Protein AF-A0A432I9N6-F1 (afdb_monomer_lite)

Radius of gyration: 11.95 Å; chains: 1; bounding box: 24×25×31 Å

pLDDT: mean 92.36, std 11.54, range [44.56, 98.56]

Sequence (59 aa):
EADEFEAIRICDYEGKSQIEASEIMGISRGTIQRLLNSGRKKIVDCFLNKKAIIIKNEH

Structure (mmCIF, N/CA/C/O backbone):
data_AF-A0A432I9N6-F1
#
_entry.id   AF-A0A432I9N6-F1
#
loop_
_atom_site.group_PDB
_atom_site.id
_atom_site.type_symbol
_atom_site.label_atom_id
_atom_site.label_alt_id
_atom_site.label_comp_id
_atom_site.label_asym_id
_atom_site.label_entity_id
_atom_site.label_seq_id
_atom_site.pdbx_PDB_ins_code
_atom_site.Cartn_x
_atom_site.Cartn_y
_atom_site.Cartn_z
_atom_site.occupancy
_atom_site.B_iso_or_equiv
_atom_site.auth_seq_id
_atom_site.auth_comp_id
_atom_site.auth_asym_id
_atom_site.auth_atom_id
_atom_site.pdbx_PDB_model_num
ATOM 1 N N . GLU A 1 1 ? -0.482 13.183 0.298 1.00 62.19 1 GLU A N 1
ATOM 2 C CA . GLU A 1 1 ? -1.606 12.30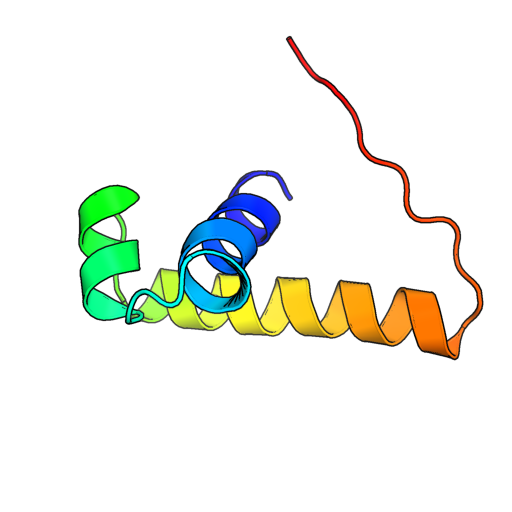2 0.694 1.00 62.19 1 GLU A CA 1
ATOM 3 C C . GLU A 1 1 ? -2.256 11.679 -0.530 1.00 62.19 1 GLU A C 1
ATOM 5 O O . GLU A 1 1 ? -2.312 10.458 -0.577 1.00 62.19 1 GLU A O 1
ATOM 10 N N . ALA A 1 2 ? -2.622 12.474 -1.546 1.00 77.81 2 ALA A N 1
ATOM 11 C CA . ALA A 1 2 ? -3.054 11.959 -2.851 1.00 77.81 2 ALA A CA 1
ATOM 12 C C . ALA A 1 2 ? -2.081 10.905 -3.423 1.00 77.81 2 ALA A C 1
ATOM 14 O O . ALA A 1 2 ? -2.509 9.805 -3.749 1.00 77.81 2 ALA A O 1
ATOM 15 N N . ASP A 1 3 ? -0.768 11.171 -3.399 1.00 89.88 3 ASP A N 1
ATOM 16 C CA . ASP A 1 3 ? 0.241 10.216 -3.893 1.00 89.88 3 ASP A CA 1
ATOM 17 C C . ASP A 1 3 ? 0.309 8.901 -3.094 1.00 89.88 3 ASP A C 1
ATOM 19 O O . ASP A 1 3 ? 0.592 7.843 -3.648 1.00 89.88 3 ASP A O 1
ATOM 23 N N . GLU A 1 4 ? 0.066 8.942 -1.778 1.00 94.75 4 GLU A N 1
ATOM 24 C CA . GLU A 1 4 ? 0.069 7.733 -0.938 1.00 94.75 4 GLU A CA 1
ATOM 25 C C . GLU A 1 4 ? -1.154 6.877 -1.247 1.00 94.75 4 GLU A C 1
ATOM 27 O O . GLU A 1 4 ? -1.039 5.660 -1.390 1.00 94.75 4 GLU A O 1
ATOM 32 N N . PHE A 1 5 ? -2.314 7.528 -1.359 1.00 93.00 5 PHE A N 1
ATOM 33 C CA . PHE A 1 5 ? -3.559 6.865 -1.704 1.00 93.00 5 PHE A CA 1
ATOM 34 C C . PHE A 1 5 ? -3.490 6.252 -3.102 1.00 93.00 5 PHE A C 1
ATOM 36 O O . PHE A 1 5 ? -3.866 5.097 -3.269 1.00 93.00 5 PHE A O 1
ATOM 43 N N . GLU A 1 6 ? -2.937 6.975 -4.076 1.00 95.69 6 GLU A N 1
ATOM 44 C CA . GLU A 1 6 ? -2.779 6.475 -5.440 1.00 95.69 6 GLU A CA 1
ATOM 45 C C . GLU A 1 6 ? -1.825 5.275 -5.502 1.00 95.69 6 GLU A C 1
ATOM 47 O O . GLU A 1 6 ? -2.157 4.250 -6.099 1.00 95.69 6 GLU A O 1
ATOM 52 N N . ALA A 1 7 ? -0.689 5.333 -4.797 1.00 97.75 7 ALA A N 1
ATOM 53 C CA . ALA A 1 7 ? 0.226 4.196 -4.706 1.00 97.75 7 ALA A CA 1
ATOM 54 C C . ALA A 1 7 ? -0.453 2.954 -4.095 1.00 97.75 7 ALA A C 1
ATOM 56 O O . ALA A 1 7 ? -0.282 1.844 -4.606 1.00 97.75 7 ALA A O 1
ATOM 57 N N . ILE A 1 8 ? -1.242 3.134 -3.028 1.00 97.25 8 ILE A N 1
ATOM 58 C CA . ILE A 1 8 ? -2.026 2.057 -2.399 1.00 97.25 8 ILE A CA 1
ATOM 59 C C . ILE A 1 8 ? -3.087 1.523 -3.360 1.00 97.25 8 ILE A C 1
ATOM 61 O O . ILE A 1 8 ? -3.224 0.313 -3.496 1.00 97.25 8 ILE A O 1
ATOM 65 N N . ARG A 1 9 ? -3.823 2.394 -4.055 1.00 96.94 9 ARG A N 1
ATOM 66 C CA . ARG A 1 9 ? -4.852 1.992 -5.020 1.00 96.94 9 ARG A CA 1
ATOM 67 C C . ARG A 1 9 ? -4.252 1.097 -6.107 1.00 96.94 9 ARG A C 1
ATOM 69 O O . ARG A 1 9 ? -4.778 0.024 -6.378 1.00 96.94 9 ARG A O 1
ATOM 76 N N . ILE A 1 10 ? -3.118 1.494 -6.675 1.00 98.31 10 ILE A N 1
ATOM 77 C CA . ILE A 1 10 ? -2.464 0.736 -7.744 1.00 98.31 10 ILE A CA 1
ATOM 78 C C . ILE A 1 10 ? -1.893 -0.600 -7.229 1.00 98.31 10 ILE A C 1
ATOM 80 O O . ILE A 1 10 ? -2.085 -1.643 -7.852 1.00 98.31 10 ILE A O 1
ATOM 84 N N . CYS A 1 11 ? -1.187 -0.599 -6.096 1.00 98.44 11 CYS A N 1
ATOM 85 C CA . CYS A 1 11 ? -0.516 -1.816 -5.626 1.00 98.44 11 CYS A CA 1
ATOM 86 C C . CYS A 1 11 ? -1.451 -2.759 -4.861 1.00 98.44 11 CYS A C 1
ATOM 88 O O . CYS A 1 11 ? -1.469 -3.959 -5.117 1.00 98.44 11 CYS A O 1
ATOM 90 N N . ASP A 1 12 ? -2.209 -2.226 -3.905 1.00 97.75 12 ASP A N 1
ATOM 91 C CA . ASP A 1 12 ? -2.964 -3.022 -2.933 1.00 97.75 12 ASP A CA 1
ATOM 92 C C . ASP A 1 12 ? -4.382 -3.335 -3.415 1.00 97.75 12 ASP A C 1
ATOM 94 O O . ASP A 1 12 ? -4.917 -4.384 -3.064 1.00 97.75 12 ASP A O 1
ATOM 98 N N . TYR A 1 13 ? -4.988 -2.452 -4.219 1.00 97.75 13 TYR A N 1
ATOM 99 C CA . TYR A 1 13 ? -6.330 -2.670 -4.767 1.00 97.75 13 TYR A CA 1
ATOM 100 C C . TYR A 1 13 ? -6.307 -3.253 -6.188 1.00 97.75 13 TYR A C 1
ATOM 102 O O . TYR A 1 13 ? -6.982 -4.247 -6.440 1.00 97.75 13 TYR A O 1
ATOM 110 N N . GLU A 1 14 ? -5.515 -2.698 -7.112 1.00 98.19 14 GLU A N 1
ATOM 111 C CA . GLU A 1 14 ? -5.401 -3.239 -8.481 1.00 98.19 14 GLU A CA 1
ATOM 112 C C . GLU A 1 14 ? -4.412 -4.412 -8.605 1.00 98.19 14 GLU A C 1
ATOM 114 O O . GLU A 1 14 ? -4.362 -5.063 -9.649 1.00 98.19 14 GLU A O 1
ATOM 119 N N . GLY A 1 15 ? -3.621 -4.689 -7.563 1.00 98.31 15 GLY A N 1
ATOM 120 C CA . GLY A 1 15 ? -2.700 -5.827 -7.519 1.00 98.31 15 GLY A CA 1
ATOM 121 C C . GLY A 1 15 ? -1.436 -5.669 -8.367 1.00 98.31 15 GLY A C 1
ATOM 122 O O . GLY A 1 15 ? -0.776 -6.668 -8.655 1.00 98.31 15 GLY A O 1
ATOM 123 N N . LYS A 1 16 ? -1.086 -4.446 -8.789 1.00 98.56 16 LYS A N 1
ATOM 124 C CA . LYS A 1 16 ? 0.131 -4.206 -9.577 1.00 98.56 16 LYS A CA 1
ATOM 125 C C . LYS A 1 16 ? 1.386 -4.269 -8.712 1.00 98.56 16 LYS A C 1
ATOM 127 O O . LYS A 1 16 ? 1.384 -3.931 -7.527 1.00 98.56 16 LYS A O 1
ATOM 132 N N . SER A 1 17 ? 2.502 -4.655 -9.319 1.00 98.50 17 SER A N 1
ATOM 133 C CA . SER A 1 17 ? 3.807 -4.592 -8.667 1.00 98.50 17 SER A CA 1
ATOM 134 C C . SER A 1 17 ? 4.256 -3.142 -8.441 1.00 98.50 17 SER A C 1
ATOM 136 O O . SER A 1 17 ? 3.823 -2.209 -9.117 1.00 98.50 17 SER A O 1
ATOM 138 N N . GLN A 1 18 ? 5.211 -2.937 -7.528 1.00 98.12 18 GLN A N 1
ATOM 139 C CA . GLN A 1 18 ? 5.792 -1.606 -7.307 1.00 98.12 18 GLN A CA 1
ATOM 140 C C . GLN A 1 18 ? 6.533 -1.057 -8.534 1.00 98.12 18 GLN A C 1
ATOM 142 O O . GLN A 1 18 ? 6.719 0.153 -8.630 1.00 98.12 18 GLN A O 1
ATOM 147 N N . ILE A 1 19 ? 6.998 -1.932 -9.433 1.00 98.38 19 ILE A N 1
ATOM 148 C CA . ILE A 1 19 ? 7.660 -1.523 -10.676 1.00 98.38 19 ILE A CA 1
ATOM 149 C C . ILE A 1 19 ? 6.611 -0.936 -11.621 1.00 98.38 19 ILE A C 1
ATOM 151 O O . ILE A 1 19 ? 6.742 0.220 -12.011 1.00 98.38 19 ILE A O 1
ATOM 155 N N . GLU A 1 20 ? 5.520 -1.661 -11.871 1.00 98.56 20 GLU A N 1
ATOM 156 C CA . GLU A 1 20 ? 4.405 -1.171 -12.693 1.00 98.56 20 GLU A CA 1
ATOM 157 C C . GLU A 1 20 ? 3.795 0.112 -12.114 1.00 98.56 20 GLU A C 1
ATOM 159 O O . GLU A 1 20 ? 3.540 1.067 -12.840 1.00 98.56 20 GLU A O 1
ATOM 164 N N . ALA A 1 21 ? 3.618 0.186 -10.791 1.00 98.38 21 ALA A N 1
ATOM 165 C CA . ALA A 1 21 ? 3.137 1.400 -10.136 1.00 98.38 21 ALA A CA 1
ATOM 166 C C . ALA A 1 21 ? 4.099 2.584 -10.322 1.00 98.38 21 ALA A C 1
ATOM 168 O O . ALA A 1 21 ? 3.659 3.716 -10.506 1.00 98.38 21 ALA A O 1
ATOM 169 N N . SER A 1 22 ? 5.413 2.331 -10.299 1.00 98.12 22 SER A N 1
ATOM 170 C CA . S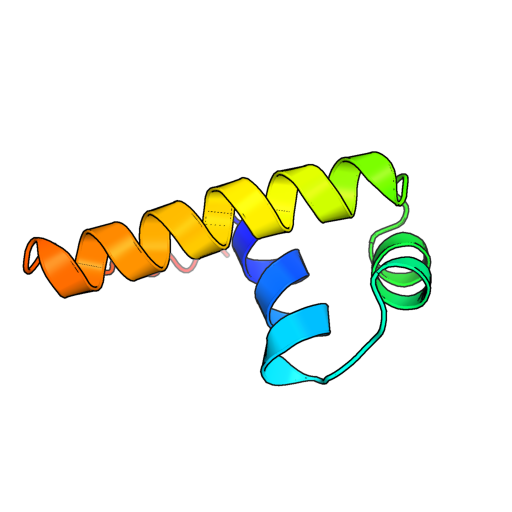ER A 1 22 ? 6.428 3.367 -10.513 1.00 98.12 22 SER A CA 1
ATOM 171 C C . SER A 1 22 ? 6.396 3.922 -11.938 1.00 98.12 22 SER A C 1
ATOM 173 O O . SER A 1 22 ? 6.520 5.132 -12.126 1.00 98.12 22 SER A O 1
ATOM 175 N N . GLU A 1 23 ? 6.136 3.059 -12.922 1.00 98.38 23 GLU A N 1
ATOM 176 C CA . GLU A 1 23 ? 5.956 3.439 -14.324 1.00 98.38 23 GLU A CA 1
ATOM 177 C C . GLU A 1 23 ? 4.664 4.240 -14.523 1.00 98.38 23 GLU A C 1
ATOM 179 O O . GLU A 1 23 ? 4.698 5.307 -15.132 1.00 98.38 23 GLU A O 1
ATOM 184 N N . ILE A 1 24 ? 3.547 3.782 -13.944 1.00 98.12 24 ILE A N 1
ATOM 185 C CA . ILE A 1 24 ? 2.240 4.458 -14.023 1.00 98.12 24 ILE A CA 1
ATOM 186 C C . ILE A 1 24 ? 2.290 5.852 -13.391 1.00 98.12 24 ILE A C 1
ATOM 188 O O . ILE A 1 24 ? 1.757 6.805 -13.954 1.00 98.12 24 ILE A O 1
ATOM 192 N N . MET A 1 25 ? 2.933 5.982 -12.229 1.00 97.12 25 MET A N 1
ATOM 193 C CA . MET A 1 25 ? 3.013 7.251 -11.499 1.00 97.12 25 MET A CA 1
ATOM 194 C C . MET A 1 25 ? 4.168 8.152 -11.964 1.00 97.12 25 MET A C 1
ATOM 196 O O . MET A 1 25 ? 4.283 9.276 -11.482 1.00 97.12 25 MET A O 1
ATOM 200 N N . GLY A 1 26 ? 5.045 7.684 -12.860 1.00 97.75 26 GLY A N 1
ATOM 201 C CA . GLY A 1 26 ? 6.188 8.463 -13.350 1.00 97.75 26 GLY A CA 1
ATOM 202 C C . GLY A 1 26 ? 7.219 8.819 -12.268 1.00 97.75 26 GLY A C 1
ATOM 203 O O . GLY A 1 26 ? 7.860 9.868 -12.341 1.00 97.75 26 GLY A O 1
ATOM 204 N N . ILE A 1 27 ? 7.382 7.972 -11.246 1.00 97.38 27 ILE A N 1
ATOM 205 C CA . ILE A 1 27 ? 8.298 8.194 -10.113 1.00 97.38 27 ILE A CA 1
ATOM 206 C C . ILE A 1 27 ? 9.177 6.968 -9.864 1.00 97.38 27 ILE A C 1
ATOM 208 O O . ILE A 1 27 ? 8.920 5.885 -10.365 1.00 97.38 27 ILE A O 1
ATOM 212 N N . SER A 1 28 ? 10.230 7.099 -9.051 1.00 98.31 28 SER A N 1
ATOM 213 C CA . SER A 1 28 ? 11.105 5.954 -8.755 1.00 98.31 28 SER A CA 1
ATOM 214 C C . SER A 1 28 ? 10.400 4.853 -7.940 1.00 98.31 28 SER A C 1
ATOM 216 O O . SER A 1 28 ? 9.601 5.146 -7.045 1.00 98.31 28 SER A O 1
ATOM 218 N N . ARG A 1 29 ? 10.801 3.584 -8.132 1.00 97.81 29 ARG A N 1
ATOM 219 C CA . ARG A 1 29 ? 10.377 2.448 -7.279 1.00 97.81 29 ARG A CA 1
ATOM 220 C C . ARG A 1 29 ? 10.618 2.711 -5.786 1.00 97.81 29 ARG A C 1
ATOM 222 O O . ARG A 1 29 ? 9.810 2.339 -4.942 1.00 97.81 29 ARG A O 1
ATOM 229 N N . GLY A 1 30 ? 11.724 3.377 -5.442 1.00 98.19 30 GLY A N 1
ATOM 230 C CA . GLY A 1 30 ? 12.030 3.755 -4.058 1.00 98.19 30 GLY A CA 1
ATOM 231 C C . GLY A 1 30 ? 11.057 4.795 -3.489 1.00 98.19 30 GLY A C 1
ATOM 232 O O . GLY A 1 30 ? 10.778 4.796 -2.289 1.00 98.19 30 GLY A O 1
ATOM 233 N N . THR A 1 31 ? 10.500 5.664 -4.335 1.00 98.06 31 THR A N 1
ATOM 234 C CA . THR A 1 31 ? 9.423 6.582 -3.948 1.00 98.06 31 THR A CA 1
ATOM 235 C C . THR A 1 31 ? 8.121 5.820 -3.716 1.00 98.06 31 THR A C 1
ATOM 237 O O . THR A 1 31 ? 7.534 6.002 -2.653 1.00 98.06 31 THR A O 1
ATOM 240 N N . ILE A 1 32 ? 7.735 4.896 -4.607 1.00 98.44 32 ILE A N 1
ATOM 241 C CA . ILE A 1 32 ? 6.570 4.009 -4.405 1.00 98.44 32 ILE A CA 1
ATOM 242 C C . ILE A 1 32 ? 6.665 3.269 -3.070 1.00 98.44 32 ILE A C 1
ATOM 244 O O . ILE A 1 32 ? 5.740 3.320 -2.264 1.00 98.44 32 ILE A O 1
ATOM 248 N N . GLN A 1 33 ? 7.812 2.651 -2.781 1.00 98.38 33 GLN A N 1
ATOM 249 C CA . GLN A 1 33 ? 8.019 1.936 -1.523 1.00 98.38 33 GLN A CA 1
ATOM 250 C C . GLN A 1 33 ? 7.786 2.829 -0.291 1.00 98.38 33 GLN A C 1
ATOM 252 O O . GLN A 1 33 ? 7.188 2.383 0.691 1.00 98.38 33 GLN A O 1
ATOM 257 N N . ARG A 1 34 ? 8.252 4.087 -0.324 1.00 98.38 34 ARG A N 1
ATOM 258 C CA . ARG A 1 34 ? 8.050 5.051 0.771 1.00 98.38 34 ARG A CA 1
ATOM 259 C C . ARG A 1 34 ? 6.589 5.483 0.893 1.00 98.38 34 ARG A C 1
ATOM 261 O O . ARG A 1 34 ? 6.087 5.532 2.015 1.00 98.38 34 ARG A O 1
ATOM 268 N N . LEU A 1 35 ? 5.916 5.744 -0.229 1.00 97.81 35 LEU A N 1
ATOM 269 C CA . LEU A 1 35 ? 4.493 6.097 -0.267 1.00 97.81 35 LEU A CA 1
ATOM 270 C C . LEU A 1 35 ? 3.627 4.973 0.308 1.00 97.81 35 LEU A C 1
ATOM 272 O O . LEU A 1 35 ? 2.835 5.225 1.211 1.00 97.81 35 LEU A O 1
ATOM 276 N N . LEU A 1 36 ? 3.851 3.727 -0.123 1.00 98.25 36 LEU A N 1
ATOM 277 C CA . LEU A 1 36 ? 3.151 2.552 0.402 1.00 98.25 36 LEU A CA 1
ATOM 278 C C . LEU A 1 36 ? 3.376 2.378 1.906 1.00 98.25 36 LEU A C 1
ATOM 280 O O . LEU A 1 36 ? 2.424 2.175 2.654 1.00 98.25 36 LEU A O 1
ATOM 284 N N . ASN A 1 37 ? 4.625 2.485 2.369 1.00 98.19 37 ASN A N 1
ATOM 285 C CA . ASN A 1 37 ? 4.939 2.352 3.794 1.00 98.19 37 ASN A CA 1
ATOM 286 C C . ASN A 1 37 ? 4.234 3.422 4.634 1.00 98.19 37 ASN A C 1
ATOM 288 O O . ASN A 1 37 ? 3.665 3.110 5.680 1.00 98.19 37 ASN A O 1
ATOM 292 N N . SER A 1 38 ? 4.263 4.676 4.178 1.00 97.19 38 SER A N 1
ATOM 293 C CA . SER A 1 38 ? 3.613 5.788 4.870 1.00 97.19 38 SER A CA 1
ATOM 294 C C . SER A 1 38 ? 2.087 5.647 4.862 1.00 97.19 38 SER A C 1
ATOM 296 O O . SER A 1 38 ? 1.455 5.681 5.920 1.00 97.19 38 SER A O 1
ATOM 298 N N . GLY A 1 39 ? 1.492 5.401 3.693 1.00 95.19 39 GLY A N 1
ATOM 299 C CA . GLY A 1 39 ? 0.048 5.270 3.528 1.00 95.19 39 GLY A CA 1
ATOM 300 C C . GLY A 1 39 ? -0.537 4.095 4.313 1.00 95.19 39 GLY A C 1
ATOM 301 O O . GLY A 1 39 ? -1.484 4.277 5.080 1.00 95.19 39 GLY A O 1
ATOM 302 N N . ARG A 1 40 ? 0.062 2.899 4.212 1.00 96.56 40 ARG A N 1
ATOM 303 C CA . ARG A 1 40 ? -0.398 1.712 4.955 1.00 96.56 40 ARG A CA 1
ATOM 304 C C . ARG A 1 40 ? -0.312 1.933 6.462 1.00 96.56 40 ARG A C 1
ATOM 306 O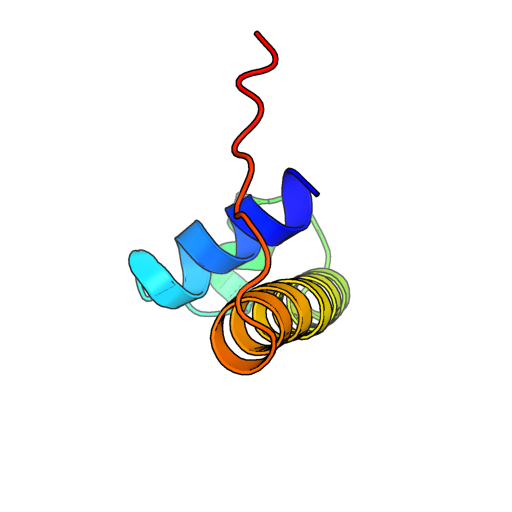 O . ARG A 1 40 ? -1.236 1.568 7.183 1.00 96.56 40 ARG A O 1
ATOM 313 N N . LYS A 1 41 ? 0.754 2.588 6.944 1.00 96.50 41 LYS A N 1
ATOM 314 C CA . LYS A 1 41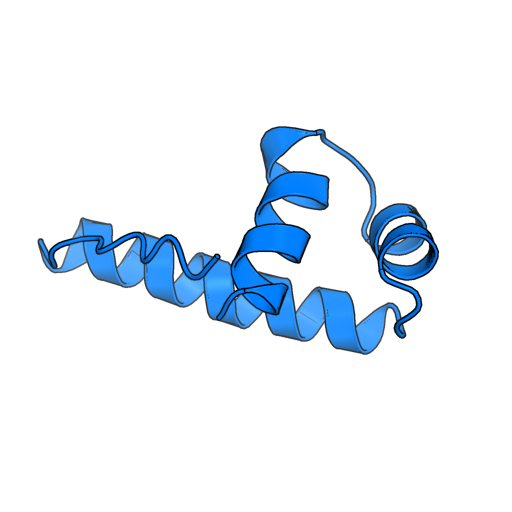 ? 0.888 2.947 8.363 1.00 96.50 41 LYS A CA 1
ATOM 315 C C . LYS A 1 41 ? -0.251 3.857 8.823 1.00 96.50 41 LYS A C 1
ATOM 317 O O . LYS A 1 41 ? -0.810 3.599 9.883 1.00 96.50 41 LYS A O 1
ATOM 322 N N . LYS A 1 42 ? -0.613 4.883 8.044 1.00 93.56 42 LYS A N 1
ATOM 323 C CA . LYS A 1 42 ? -1.737 5.782 8.366 1.00 93.56 42 LYS A CA 1
ATOM 324 C C . LYS A 1 42 ? -3.071 5.034 8.400 1.00 93.56 42 LYS A C 1
ATOM 326 O O . LYS A 1 42 ? -3.833 5.213 9.340 1.00 93.56 42 LYS A O 1
ATOM 331 N N . ILE A 1 43 ? -3.327 4.157 7.426 1.00 93.62 43 ILE A N 1
ATOM 332 C CA . ILE A 1 43 ? -4.553 3.343 7.378 1.00 93.62 43 ILE A CA 1
ATOM 333 C C . ILE A 1 43 ? -4.658 2.439 8.613 1.00 93.62 43 ILE A C 1
ATOM 335 O O . ILE A 1 43 ? -5.680 2.439 9.300 1.00 93.62 43 ILE A O 1
ATOM 339 N N . VAL A 1 44 ? -3.590 1.701 8.927 1.00 96.19 44 VAL A N 1
ATOM 340 C CA . VAL A 1 44 ? -3.547 0.812 10.097 1.00 96.19 44 VAL A CA 1
ATOM 341 C C . VAL A 1 44 ? -3.709 1.604 11.395 1.00 96.19 44 VAL A C 1
ATOM 343 O O . VAL A 1 44 ? -4.479 1.204 12.263 1.00 96.19 44 VAL A O 1
ATOM 346 N N . ASP A 1 45 ? -3.038 2.749 11.523 1.00 95.69 45 ASP A N 1
ATOM 347 C CA . ASP A 1 45 ? -3.176 3.642 12.675 1.00 95.69 45 ASP A CA 1
ATOM 348 C C . ASP A 1 45 ? -4.615 4.152 12.846 1.00 95.69 45 ASP A C 1
ATOM 350 O O . ASP A 1 45 ? -5.126 4.168 13.967 1.00 95.69 45 ASP A O 1
ATOM 354 N N . CYS A 1 46 ? -5.300 4.499 11.752 1.00 94.69 46 CYS A N 1
ATOM 355 C CA . CYS A 1 46 ? -6.702 4.900 11.801 1.00 94.69 46 CYS A CA 1
ATOM 356 C C . CYS A 1 46 ? -7.601 3.783 12.336 1.00 94.69 46 CYS A C 1
ATOM 358 O O . CYS A 1 46 ? -8.426 4.040 13.215 1.00 94.69 46 CYS A O 1
ATOM 360 N N . PHE A 1 47 ? -7.414 2.548 11.863 1.00 94.62 47 PHE A N 1
ATOM 361 C CA . PHE A 1 47 ? -8.199 1.406 12.332 1.00 94.62 47 PHE A CA 1
ATOM 362 C C . PHE A 1 47 ? -7.911 1.052 13.794 1.00 94.62 47 PHE A C 1
ATOM 364 O O . PHE A 1 47 ? -8.847 0.843 14.564 1.00 94.62 47 PHE A O 1
ATOM 371 N N . LEU A 1 48 ? -6.640 1.035 14.205 1.00 97.44 48 LEU A N 1
ATOM 372 C CA . LEU A 1 48 ? -6.253 0.707 15.580 1.00 97.44 48 LEU A CA 1
ATOM 373 C C . LEU A 1 48 ? -6.734 1.757 16.589 1.00 97.44 48 LEU A C 1
ATOM 375 O O . LEU A 1 48 ? -7.189 1.407 17.677 1.00 97.44 48 LEU A O 1
ATOM 379 N N . ASN A 1 49 ? -6.665 3.039 16.225 1.00 97.38 49 ASN A N 1
ATOM 380 C CA . ASN A 1 49 ? -6.969 4.153 17.125 1.00 97.38 49 ASN A CA 1
ATOM 381 C C . ASN A 1 49 ? -8.361 4.766 16.906 1.00 97.38 49 ASN A C 1
ATOM 383 O O . ASN A 1 49 ? -8.642 5.834 17.447 1.00 97.38 49 ASN A O 1
ATOM 387 N N . LYS A 1 50 ? -9.235 4.106 16.129 1.00 94.19 50 LYS A N 1
ATOM 388 C CA . LYS A 1 50 ? -10.607 4.560 15.817 1.00 94.19 50 LYS A CA 1
ATOM 389 C C . LYS A 1 50 ? -10.649 6.000 15.286 1.00 94.19 50 LYS A C 1
ATOM 391 O O . LYS A 1 50 ? -11.568 6.760 15.595 1.00 94.19 50 LYS A O 1
ATOM 396 N N . LYS A 1 51 ? -9.633 6.397 14.516 1.00 92.75 51 LYS A N 1
ATOM 397 C CA . LYS A 1 51 ? -9.570 7.735 13.919 1.00 92.75 51 LYS A CA 1
ATOM 398 C C . LYS A 1 51 ? -10.498 7.783 12.710 1.00 92.75 51 LYS A C 1
ATOM 400 O O . LYS A 1 51 ? -10.618 6.807 11.972 1.00 92.75 51 LYS A O 1
ATOM 405 N N . ALA A 1 52 ? -11.142 8.926 12.498 1.00 87.88 52 ALA A N 1
ATOM 406 C CA . ALA A 1 52 ? -11.951 9.144 11.308 1.00 87.88 52 ALA A CA 1
ATOM 407 C C . ALA A 1 52 ? -11.061 9.151 10.054 1.00 87.88 52 ALA A C 1
ATOM 409 O O . ALA A 1 52 ? -10.036 9.833 10.022 1.00 87.88 52 ALA A O 1
ATOM 410 N N . ILE A 1 53 ? -11.469 8.419 9.017 1.00 83.56 53 ILE A N 1
ATOM 411 C CA . ILE A 1 53 ? -10.871 8.519 7.683 1.00 83.56 53 ILE A CA 1
ATOM 412 C C . ILE A 1 53 ? -11.635 9.607 6.934 1.00 83.56 53 ILE A C 1
ATOM 414 O O . ILE A 1 53 ? -12.833 9.473 6.694 1.00 83.56 53 ILE A O 1
ATOM 418 N N . ILE A 1 54 ? -10.945 10.690 6.583 1.00 81.81 54 ILE A N 1
ATOM 419 C CA . ILE A 1 54 ? -11.516 11.794 5.811 1.00 81.81 54 ILE A CA 1
ATOM 420 C C . ILE A 1 54 ? -10.934 11.722 4.406 1.00 81.81 54 ILE A C 1
ATOM 422 O O . ILE A 1 54 ? -9.741 11.943 4.213 1.00 81.81 54 ILE A O 1
ATOM 426 N N . ILE A 1 55 ? -11.785 11.420 3.429 1.00 73.62 55 ILE A N 1
ATOM 427 C CA . ILE A 1 55 ? -11.428 11.482 2.013 1.00 73.62 55 ILE A CA 1
ATOM 428 C C . ILE A 1 55 ? -11.817 12.874 1.525 1.00 73.62 55 ILE A C 1
ATOM 430 O O . ILE A 1 55 ? -13.000 13.208 1.462 1.00 73.62 55 ILE A O 1
ATOM 434 N N . LYS A 1 56 ? -10.819 13.708 1.231 1.00 70.88 56 LYS A N 1
ATOM 435 C CA . LYS A 1 56 ? -11.048 15.013 0.610 1.00 70.88 56 LYS A CA 1
ATOM 436 C C . LYS A 1 56 ? -11.108 14.819 -0.903 1.00 70.88 56 LYS A C 1
ATOM 438 O O . LYS A 1 56 ? -10.110 14.434 -1.502 1.00 70.88 56 LYS 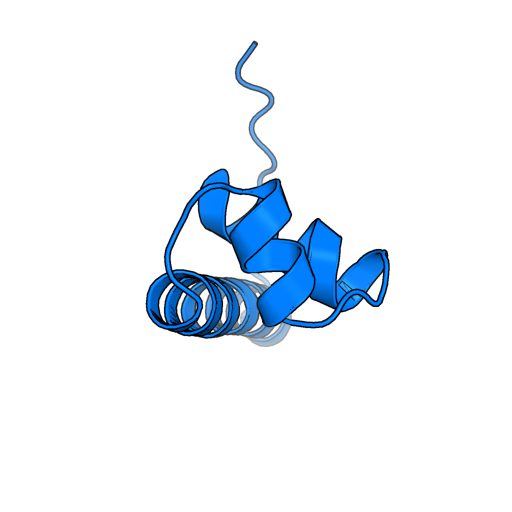A O 1
ATOM 443 N N . ASN A 1 57 ? -12.266 15.082 -1.505 1.00 59.56 57 ASN A N 1
ATOM 444 C CA . ASN A 1 57 ? -12.354 15.314 -2.944 1.00 59.56 57 ASN A CA 1
ATOM 445 C C . ASN A 1 57 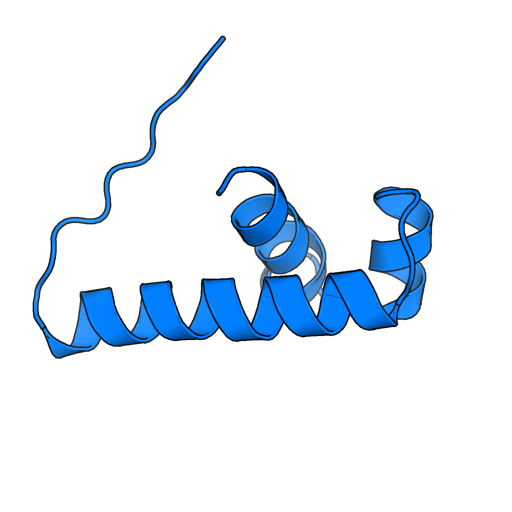? -11.912 16.756 -3.195 1.00 59.56 57 ASN A C 1
ATOM 447 O O . ASN A 1 57 ? -12.703 17.683 -3.032 1.00 59.56 57 ASN A O 1
ATOM 451 N N . GLU A 1 58 ? -10.642 16.945 -3.532 1.00 58.44 58 GLU A N 1
ATOM 452 C CA . GLU A 1 58 ? -10.202 18.175 -4.182 1.00 58.44 58 GLU A CA 1
ATOM 453 C C . GLU A 1 58 ? -10.388 17.949 -5.685 1.00 58.44 58 GLU A C 1
ATOM 455 O O . GLU A 1 58 ? -9.675 17.153 -6.296 1.00 58.44 58 GLU A O 1
ATOM 460 N N . HIS A 1 59 ? -11.445 18.555 -6.232 1.00 44.56 59 HIS A N 1
ATOM 461 C CA . HIS A 1 59 ? -11.492 18.874 -7.655 1.00 44.56 59 HIS A CA 1
ATOM 462 C C . HIS A 1 59 ? -10.468 19.965 -7.958 1.00 44.56 59 HIS A C 1
ATOM 464 O O . HIS A 1 59 ? -10.349 20.888 -7.117 1.00 44.56 59 HIS A O 1
#

Secondary structure (DSSP, 8-state):
-HHHHHHHIIIIIS---HHHHHHHHTS-HHHHHHHHHHHHHHHHHHHHTTPPP------

Foldseek 3Di:
DVQLVQLCCVCVVVVDDLVVSCVVVVHDSVVSVVSPVVSVVVVVCCVVVVNDDDDDPDD